Protein AF-A0A3D0P488-F1 (afdb_monomer)

Mean predicted aligned error: 9.33 Å

Secondary structure (DSSP, 8-state):
---------HHHHHHHHHHHHHHHHHH--SSGGG--GGGPPPPP--

Sequence (46 aa):
MSEAAQQRLVSLDVFRGMTIAGMVLVNNPGTWSAIYGPLKHAEWHG

Structure (mmCIF, N/CA/C/O backbone):
data_AF-A0A3D0P488-F1
#
_entry.id   AF-A0A3D0P488-F1
#
loop_
_atom_site.group_PDB
_atom_site.id
_atom_site.type_symbol
_atom_site.label_atom_id
_atom_site.label_alt_id
_atom_site.label_comp_id
_atom_site.label_asym_id
_atom_site.label_entity_id
_atom_site.label_seq_id
_at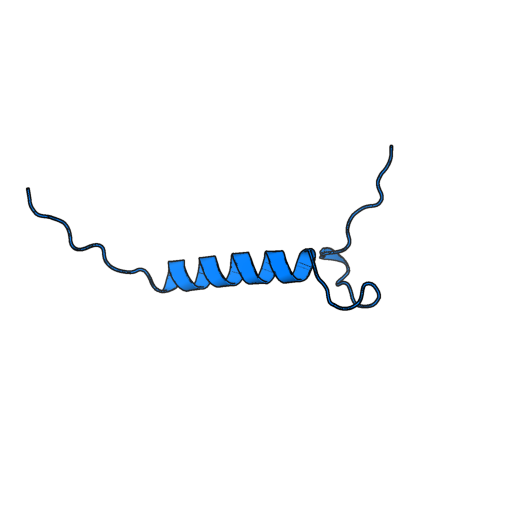om_site.pdbx_PDB_ins_code
_atom_site.Cartn_x
_atom_site.Cartn_y
_atom_site.Cartn_z
_atom_site.occupancy
_atom_site.B_iso_or_equiv
_atom_site.auth_seq_id
_atom_site.auth_comp_id
_atom_site.auth_asym_id
_atom_site.auth_atom_id
_atom_site.pdbx_PDB_model_num
ATOM 1 N N . MET A 1 1 ? -22.479 16.750 29.776 1.00 48.91 1 MET A N 1
ATOM 2 C CA . MET A 1 1 ? -22.401 16.237 28.392 1.00 48.91 1 MET A CA 1
ATOM 3 C C . MET A 1 1 ? -21.633 14.934 28.463 1.00 48.91 1 MET A C 1
ATOM 5 O O . MET A 1 1 ? -20.499 14.961 28.911 1.00 48.91 1 MET A O 1
ATOM 9 N N . SER A 1 2 ? -22.289 13.803 28.195 1.00 46.72 2 SER A N 1
ATOM 10 C CA . SER A 1 2 ? -21.642 12.487 28.259 1.00 46.72 2 SER A CA 1
ATOM 11 C C . SER A 1 2 ? -20.594 12.403 27.150 1.00 46.72 2 SER A C 1
ATOM 13 O O . SER A 1 2 ? -20.914 12.555 25.974 1.00 46.72 2 SER A O 1
ATOM 15 N N . GLU A 1 3 ? -19.341 12.239 27.554 1.00 59.81 3 GLU A N 1
ATOM 16 C CA . GLU A 1 3 ? -18.198 11.985 26.686 1.00 59.81 3 GLU A CA 1
ATOM 17 C C . GLU A 1 3 ? -18.378 10.573 26.112 1.00 59.81 3 GLU A C 1
ATOM 19 O O . GLU A 1 3 ? -18.243 9.575 26.820 1.00 59.81 3 GLU A O 1
ATOM 24 N N . ALA A 1 4 ? -18.821 10.477 24.857 1.00 63.28 4 ALA A N 1
ATOM 25 C CA . ALA A 1 4 ? -18.980 9.193 24.192 1.00 63.28 4 ALA A CA 1
ATOM 26 C C . ALA A 1 4 ? -17.594 8.552 24.061 1.00 63.28 4 ALA A C 1
ATOM 28 O O . ALA A 1 4 ? -16.742 9.064 23.336 1.00 63.28 4 ALA A O 1
ATOM 29 N N . ALA A 1 5 ? -17.360 7.447 24.770 1.00 67.31 5 ALA A N 1
ATOM 30 C CA . ALA A 1 5 ? -16.118 6.697 24.663 1.00 67.31 5 ALA A CA 1
ATOM 31 C C . ALA A 1 5 ? -15.893 6.311 23.191 1.00 67.31 5 ALA A C 1
ATOM 33 O O . ALA A 1 5 ? -16.634 5.499 22.636 1.00 67.31 5 ALA A O 1
ATOM 34 N N . GLN A 1 6 ? -14.900 6.927 22.541 1.00 74.75 6 GLN A N 1
ATOM 35 C CA . GLN A 1 6 ? -14.556 6.645 21.149 1.00 74.75 6 GLN A CA 1
ATOM 36 C C . GLN A 1 6 ? -14.165 5.174 21.016 1.00 74.75 6 GLN A C 1
ATOM 38 O O . GLN A 1 6 ? -13.068 4.764 21.399 1.00 74.75 6 GLN A O 1
ATOM 43 N N . GLN A 1 7 ? -15.071 4.367 20.465 1.00 85.69 7 GLN A N 1
ATOM 44 C CA . GLN A 1 7 ? -14.769 2.982 20.141 1.00 85.69 7 GLN A CA 1
ATOM 45 C C . GLN A 1 7 ? -13.692 2.950 19.057 1.00 85.69 7 GLN A C 1
ATOM 47 O O . GLN A 1 7 ? -13.854 3.499 17.966 1.00 85.69 7 GLN A O 1
ATOM 52 N N . ARG A 1 8 ? -12.569 2.298 19.368 1.00 88.75 8 ARG A N 1
ATOM 53 C CA . ARG A 1 8 ? -11.512 2.045 18.391 1.00 88.75 8 ARG A CA 1
ATOM 54 C C . ARG A 1 8 ? -12.022 1.080 17.330 1.00 88.75 8 ARG A C 1
ATOM 56 O O . ARG A 1 8 ? -12.433 -0.036 17.635 1.00 88.75 8 ARG A O 1
ATOM 63 N N . LEU A 1 9 ? -11.953 1.512 16.077 1.00 93.44 9 LEU A N 1
ATOM 64 C CA . LEU A 1 9 ? -12.335 0.704 14.928 1.00 93.44 9 LEU A CA 1
ATOM 65 C C . LEU A 1 9 ? -11.097 0.004 14.368 1.00 93.44 9 LEU A C 1
ATOM 67 O O . LEU A 1 9 ? -10.312 0.604 13.639 1.00 93.44 9 LEU A O 1
ATOM 71 N N . VAL A 1 10 ? -10.947 -1.283 14.681 1.00 94.94 10 VAL A N 1
ATOM 72 C CA . VAL A 1 10 ? -9.821 -2.106 14.199 1.00 94.94 10 VAL A CA 1
ATOM 73 C C . VAL A 1 10 ? -9.784 -2.165 12.668 1.00 94.94 10 VAL A C 1
ATOM 75 O O . VAL A 1 10 ? -8.714 -2.08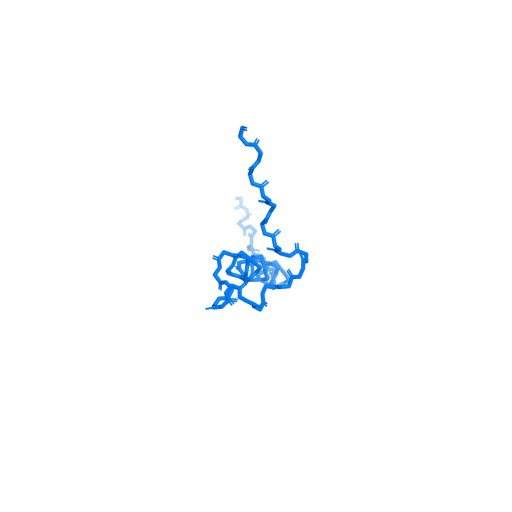7 12.073 1.00 94.94 10 VAL A O 1
ATOM 78 N N . SER A 1 11 ? -10.946 -2.223 12.011 1.00 93.75 11 SER A N 1
ATOM 79 C CA . SER A 1 11 ? -11.048 -2.184 10.545 1.00 93.75 11 SER A CA 1
ATOM 80 C C . SER A 1 11 ? -10.437 -0.915 9.945 1.00 93.75 11 SER A C 1
ATOM 82 O O . SER A 1 11 ? -9.778 -0.972 8.907 1.00 93.75 11 SER A O 1
ATOM 84 N N . LEU A 1 12 ? -10.614 0.224 10.616 1.00 95.12 12 LEU A N 1
ATOM 85 C CA . LEU A 1 12 ? -10.080 1.504 10.174 1.00 95.12 12 LEU A CA 1
ATOM 86 C C . LEU A 1 12 ? -8.561 1.576 10.365 1.00 95.12 12 LEU A C 1
ATOM 88 O O . LEU A 1 12 ? -7.862 2.130 9.518 1.00 95.12 12 LEU A O 1
ATOM 92 N N . ASP A 1 13 ? -8.046 0.981 11.438 1.00 95.25 13 ASP A N 1
ATOM 93 C CA . ASP A 1 13 ? -6.606 0.882 11.682 1.00 95.25 13 ASP A CA 1
ATOM 94 C C . ASP A 1 13 ? -5.926 -0.013 10.629 1.00 95.25 13 ASP A C 1
ATOM 96 O O . ASP A 1 13 ? -4.898 0.368 10.063 1.00 95.25 13 ASP A O 1
ATOM 100 N N . VAL A 1 14 ? -6.547 -1.142 10.268 1.00 97.06 14 VAL A N 1
ATOM 101 C CA . VAL A 1 14 ? -6.074 -2.017 9.179 1.00 97.06 14 VAL A CA 1
ATOM 102 C C . VAL A 1 14 ? -6.105 -1.291 7.832 1.00 97.06 14 VAL A C 1
ATOM 104 O O . VAL A 1 14 ? -5.120 -1.320 7.095 1.00 97.06 14 VAL A O 1
ATOM 107 N N . PHE A 1 15 ? -7.195 -0.584 7.516 1.00 97.81 15 PHE A N 1
ATOM 108 C CA . PHE A 1 15 ? -7.312 0.171 6.266 1.00 97.81 15 PHE A CA 1
ATOM 109 C C . PHE A 1 15 ? -6.243 1.266 6.131 1.00 97.81 15 PHE A C 1
ATOM 111 O O . PHE A 1 15 ? -5.624 1.417 5.072 1.00 97.81 15 PHE A O 1
ATOM 118 N N . ARG A 1 16 ? -5.960 1.991 7.219 1.00 96.25 16 ARG A N 1
ATOM 119 C CA . ARG A 1 16 ? -4.866 2.976 7.266 1.00 96.25 16 ARG A CA 1
ATOM 120 C C . ARG A 1 16 ? -3.507 2.327 7.024 1.00 96.25 16 ARG A C 1
ATOM 122 O O . ARG A 1 16 ? -2.738 2.831 6.208 1.00 96.25 16 ARG A O 1
ATOM 129 N N . GLY A 1 17 ? -3.235 1.197 7.678 1.00 97.00 17 GLY A N 1
ATOM 130 C CA . GLY A 1 17 ? -2.001 0.437 7.475 1.00 97.00 17 GLY A CA 1
ATOM 131 C C . GLY A 1 17 ? -1.814 0.005 6.018 1.00 97.00 17 GLY A C 1
ATOM 132 O O . GLY A 1 17 ? -0.752 0.233 5.443 1.00 97.00 17 GLY A O 1
ATOM 133 N N . MET A 1 18 ? -2.865 -0.534 5.390 1.00 97.31 18 MET A N 1
ATOM 134 C CA . 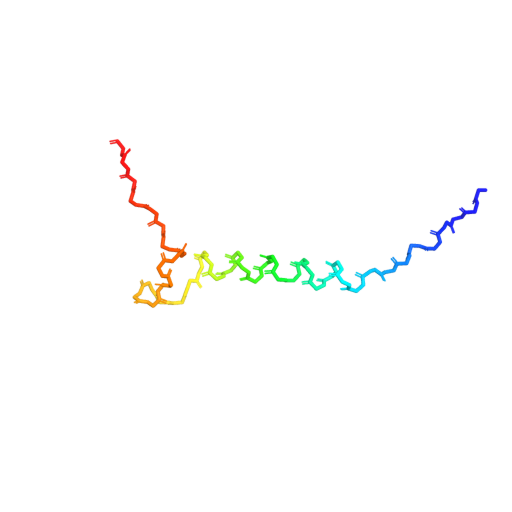MET A 1 18 ? -2.834 -0.930 3.975 1.00 97.31 18 MET A CA 1
ATOM 135 C C . MET A 1 18 ? -2.556 0.253 3.044 1.00 97.31 18 MET A C 1
ATOM 137 O O . MET A 1 18 ? -1.783 0.125 2.098 1.00 97.31 18 MET A O 1
ATOM 141 N N . THR A 1 19 ? -3.141 1.416 3.335 1.00 95.56 19 THR A N 1
ATOM 142 C CA . THR A 1 19 ? -2.925 2.633 2.541 1.00 95.56 19 THR A CA 1
ATOM 143 C C . THR A 1 19 ? -1.456 3.063 2.576 1.00 95.56 19 THR A C 1
ATOM 145 O O . THR A 1 19 ? -0.861 3.316 1.529 1.00 95.56 19 THR A O 1
ATOM 148 N N . ILE A 1 20 ? -0.841 3.081 3.764 1.00 95.38 20 ILE A N 1
ATOM 149 C CA . ILE A 1 20 ? 0.579 3.427 3.926 1.00 95.38 20 ILE A CA 1
ATOM 150 C C . ILE A 1 20 ? 1.472 2.395 3.226 1.00 95.38 20 ILE A C 1
ATOM 152 O O . ILE A 1 20 ? 2.395 2.772 2.505 1.00 95.38 20 ILE A O 1
ATOM 156 N N . ALA A 1 21 ? 1.183 1.100 3.383 1.00 92.69 21 ALA A N 1
ATOM 157 C CA . ALA A 1 21 ? 1.930 0.041 2.707 1.00 92.69 21 ALA A CA 1
ATOM 158 C C . ALA A 1 21 ? 1.886 0.197 1.175 1.00 92.69 21 ALA A C 1
ATOM 160 O O . ALA A 1 21 ? 2.916 0.069 0.514 1.00 92.69 21 ALA A O 1
ATOM 161 N N . GLY A 1 22 ? 0.721 0.548 0.618 1.00 90.56 22 GLY A N 1
ATOM 162 C CA . GLY A 1 22 ? 0.565 0.838 -0.808 1.00 90.56 22 GLY A CA 1
ATOM 163 C C . GLY A 1 22 ? 1.397 2.037 -1.270 1.00 90.56 22 GLY A C 1
ATOM 164 O O . GLY A 1 22 ? 2.065 1.960 -2.299 1.00 90.56 22 GLY A O 1
ATOM 165 N N . MET A 1 23 ? 1.430 3.121 -0.488 1.00 90.19 23 MET A N 1
ATOM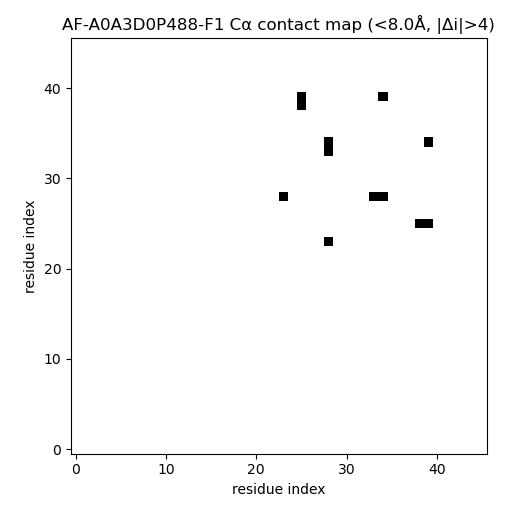 166 C CA . MET A 1 23 ? 2.280 4.280 -0.790 1.00 90.19 23 MET A CA 1
ATOM 167 C C . MET A 1 23 ? 3.765 3.900 -0.817 1.00 90.19 23 MET A C 1
ATOM 169 O O . MET A 1 23 ? 4.471 4.292 -1.744 1.00 90.19 23 MET A O 1
ATOM 173 N N . VAL A 1 24 ? 4.244 3.118 0.156 1.00 87.44 24 VAL A N 1
ATOM 174 C CA . VAL A 1 24 ? 5.643 2.654 0.190 1.00 87.44 24 VAL A CA 1
ATOM 175 C C . VAL A 1 24 ? 5.961 1.782 -1.025 1.00 87.44 24 VAL A C 1
ATOM 177 O O . VAL A 1 24 ? 6.996 1.981 -1.655 1.00 87.44 24 VAL A O 1
ATOM 180 N N . LEU A 1 25 ? 5.055 0.871 -1.388 1.00 85.25 25 LEU A N 1
ATOM 181 C CA . LEU A 1 25 ? 5.221 -0.021 -2.535 1.00 85.25 25 LEU A CA 1
ATOM 182 C C . LEU A 1 25 ? 5.383 0.744 -3.858 1.00 85.25 25 LEU A C 1
ATOM 1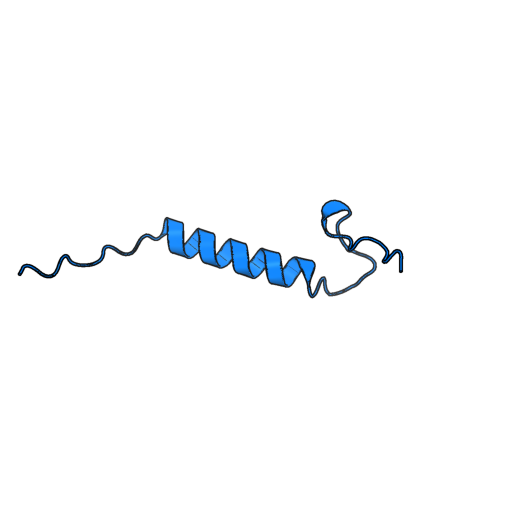84 O O . LEU A 1 25 ? 6.223 0.374 -4.675 1.00 85.25 25 LEU A O 1
ATOM 188 N N . VAL A 1 26 ? 4.601 1.807 -4.066 1.00 80.88 26 VAL A N 1
ATOM 189 C CA . VAL A 1 26 ? 4.668 2.625 -5.290 1.00 80.88 26 VAL A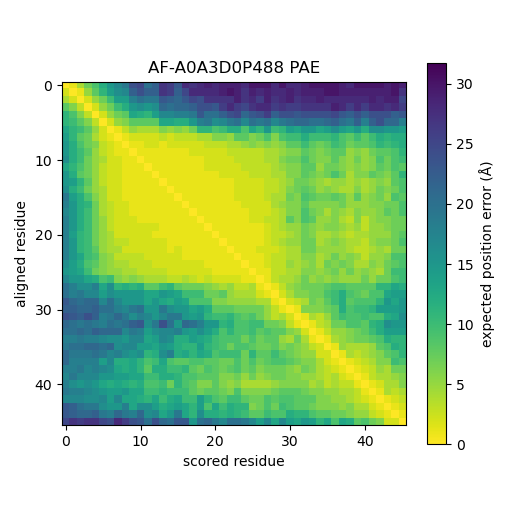 CA 1
ATOM 190 C C . VAL A 1 26 ? 5.902 3.526 -5.306 1.00 80.88 26 VAL A C 1
ATOM 192 O O . VAL A 1 26 ? 6.552 3.650 -6.340 1.00 80.88 26 VAL A O 1
ATOM 195 N N . ASN A 1 27 ? 6.237 4.151 -4.174 1.00 81.69 27 ASN A N 1
ATOM 196 C CA . ASN A 1 27 ? 7.320 5.137 -4.116 1.00 81.69 27 ASN A CA 1
ATOM 197 C C . ASN A 1 27 ? 8.713 4.505 -4.023 1.00 81.69 27 ASN A C 1
ATOM 199 O O . ASN A 1 27 ? 9.681 5.095 -4.495 1.00 81.69 27 ASN A O 1
ATOM 203 N N . ASN A 1 28 ? 8.837 3.331 -3.401 1.00 76.69 28 ASN A N 1
ATOM 204 C CA . ASN A 1 28 ? 10.125 2.685 -3.189 1.00 76.69 28 ASN A CA 1
ATOM 205 C C . ASN A 1 28 ? 10.045 1.175 -3.468 1.00 76.69 28 ASN A C 1
ATOM 207 O O . ASN A 1 28 ? 10.104 0.368 -2.537 1.00 76.69 28 ASN A O 1
ATOM 211 N N . PRO A 1 29 ? 9.957 0.766 -4.747 1.00 70.00 29 PRO A N 1
ATOM 212 C CA . PRO A 1 29 ? 9.791 -0.638 -5.134 1.00 70.00 29 PRO A CA 1
ATOM 213 C C . PRO A 1 29 ? 11.024 -1.520 -4.849 1.00 70.00 29 PRO A C 1
ATOM 215 O O . PRO A 1 29 ? 11.032 -2.698 -5.197 1.00 70.00 29 PRO A O 1
ATOM 218 N N . GLY A 1 30 ? 12.092 -0.976 -4.250 1.00 70.50 30 GLY A N 1
ATOM 219 C CA . GLY A 1 30 ? 13.346 -1.670 -3.936 1.00 70.50 30 GLY A CA 1
ATOM 220 C C . GLY A 1 30 ? 14.232 -1.905 -5.162 1.00 70.50 30 GLY A C 1
ATOM 221 O O . GLY A 1 30 ? 15.425 -1.614 -5.135 1.00 70.50 30 GLY A O 1
ATOM 222 N N . THR A 1 31 ? 13.663 -2.370 -6.273 1.00 65.75 31 THR A N 1
ATOM 223 C CA . THR A 1 31 ? 14.360 -2.482 -7.559 1.00 65.75 31 THR A CA 1
ATOM 224 C C . THR A 1 31 ? 13.426 -2.077 -8.693 1.00 65.75 31 THR A C 1
ATOM 226 O O . THR A 1 31 ? 12.384 -2.689 -8.911 1.00 65.75 31 THR A O 1
ATOM 229 N N . TRP A 1 32 ? 13.818 -1.058 -9.460 1.00 67.00 32 TRP A N 1
ATOM 230 C CA . TRP A 1 32 ? 13.010 -0.499 -10.551 1.00 67.00 32 TRP A CA 1
ATOM 231 C C . TRP A 1 32 ? 12.757 -1.481 -11.713 1.00 67.00 32 TRP A C 1
ATOM 233 O O . TRP A 1 32 ? 11.889 -1.237 -12.546 1.00 67.00 32 TRP A O 1
ATOM 243 N N . SER A 1 33 ? 13.471 -2.614 -11.751 1.00 66.19 33 SER A N 1
ATOM 244 C CA . SER A 1 33 ? 13.263 -3.710 -12.708 1.00 66.19 33 SER A CA 1
ATOM 245 C C . SER A 1 33 ? 12.127 -4.672 -12.335 1.00 66.19 33 SER A C 1
ATOM 247 O O . SER A 1 33 ? 11.691 -5.434 -13.193 1.00 66.19 33 SER A O 1
ATOM 249 N N . ALA A 1 34 ? 11.632 -4.640 -11.092 1.00 66.56 34 ALA A N 1
ATOM 250 C CA . ALA A 1 34 ? 10.579 -5.527 -10.583 1.00 66.56 34 ALA A CA 1
ATOM 251 C C . ALA A 1 34 ? 9.275 -4.776 -10.250 1.00 66.56 34 ALA A C 1
ATOM 253 O O . ALA A 1 34 ? 8.452 -5.247 -9.464 1.00 66.56 34 ALA A O 1
ATOM 254 N N . ILE A 1 35 ? 9.079 -3.591 -10.836 1.00 70.38 35 ILE A N 1
ATOM 255 C CA . ILE A 1 35 ? 7.855 -2.810 -10.650 1.00 70.38 35 ILE A CA 1
ATOM 256 C C . ILE A 1 35 ? 6.691 -3.541 -11.317 1.00 70.38 35 ILE A C 1
ATOM 258 O O . ILE A 1 35 ? 6.720 -3.824 -12.515 1.00 70.38 35 ILE A O 1
ATOM 262 N N . TYR A 1 36 ? 5.643 -3.814 -10.540 1.00 68.56 36 TYR A N 1
ATOM 263 C CA . TYR A 1 36 ? 4.392 -4.343 -11.071 1.00 68.56 36 TYR A CA 1
ATOM 264 C C . TYR A 1 36 ? 3.819 -3.376 -12.108 1.00 68.56 36 TYR A C 1
ATOM 266 O O .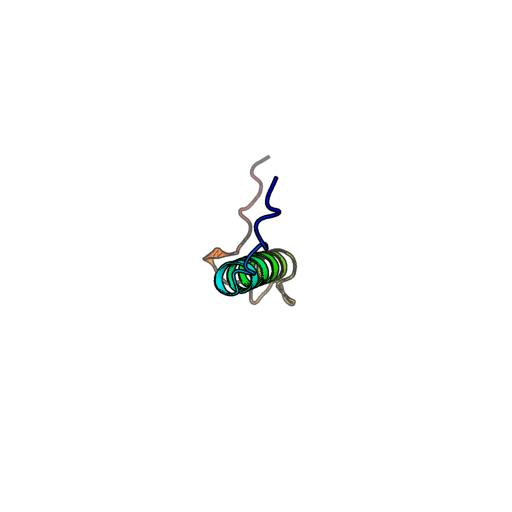 TYR A 1 36 ? 3.701 -2.186 -11.833 1.00 68.56 36 TYR A O 1
ATOM 274 N N . GLY A 1 37 ? 3.429 -3.890 -13.279 1.00 74.38 37 GLY A N 1
ATOM 275 C CA . GLY A 1 37 ? 2.928 -3.085 -14.403 1.00 74.38 37 GLY A CA 1
ATOM 276 C C . GLY A 1 37 ? 1.915 -1.990 -14.019 1.00 74.38 37 GLY A C 1
ATOM 277 O O . GLY A 1 37 ? 2.108 -0.852 -14.439 1.00 74.38 37 GLY A O 1
ATOM 278 N N . PRO A 1 38 ? 0.904 -2.267 -13.168 1.00 76.06 38 PRO A N 1
ATOM 279 C CA . PRO A 1 38 ? -0.051 -1.254 -12.703 1.00 76.06 38 PRO A CA 1
ATOM 280 C C . PRO A 1 38 ? 0.533 -0.121 -11.842 1.00 76.06 38 PRO A C 1
ATOM 282 O O . PRO A 1 38 ? -0.114 0.906 -11.679 1.00 76.06 38 PRO A O 1
ATOM 285 N N . LEU A 1 39 ? 1.721 -0.303 -11.264 1.00 72.50 39 LEU A N 1
ATOM 286 C CA . LEU A 1 39 ? 2.399 0.674 -10.401 1.00 72.50 39 LEU A CA 1
ATOM 287 C C . LEU A 1 39 ? 3.509 1.430 -11.142 1.00 72.50 39 LEU A C 1
ATOM 289 O O . LEU A 1 39 ? 4.249 2.211 -10.539 1.00 72.50 39 LEU A O 1
ATOM 293 N N . LYS A 1 40 ? 3.671 1.176 -12.445 1.00 78.44 40 LYS A N 1
ATOM 294 C CA . LYS A 1 40 ? 4.682 1.848 -13.250 1.00 78.44 40 LYS A CA 1
ATOM 295 C C . LYS A 1 40 ? 4.271 3.304 -13.444 1.00 78.44 40 LYS A C 1
ATOM 297 O O . LYS A 1 40 ? 3.175 3.593 -13.912 1.00 78.44 40 LYS A O 1
ATOM 302 N N . HIS A 1 41 ? 5.169 4.214 -13.084 1.00 79.12 41 HIS A N 1
ATOM 303 C CA . HIS A 1 41 ? 4.971 5.631 -13.344 1.00 79.12 41 HIS A CA 1
ATOM 304 C C . HIS A 1 41 ? 4.902 5.845 -14.860 1.00 79.12 41 HIS A C 1
ATOM 306 O O . HIS A 1 41 ? 5.708 5.281 -15.605 1.00 79.12 41 HIS A O 1
ATOM 312 N N . ALA A 1 42 ? 3.912 6.612 -15.313 1.00 80.69 42 ALA A N 1
ATOM 313 C CA . ALA A 1 42 ? 3.791 6.977 -16.717 1.00 80.69 42 ALA A CA 1
ATOM 314 C C . ALA A 1 42 ? 4.990 7.837 -17.145 1.00 80.69 42 ALA A C 1
ATOM 316 O O . ALA A 1 42 ? 5.551 8.578 -16.334 1.00 80.69 42 ALA A O 1
ATOM 317 N N . GLU A 1 43 ? 5.379 7.741 -18.417 1.00 80.69 43 GLU A N 1
ATOM 318 C CA . GLU A 1 43 ? 6.374 8.657 -18.972 1.00 80.69 43 GLU A CA 1
ATOM 319 C C . GLU A 1 43 ? 5.837 10.089 -18.949 1.00 80.69 43 GLU A C 1
ATOM 321 O O . GLU A 1 43 ? 4.664 10.349 -19.220 1.00 80.69 43 GLU A O 1
ATOM 326 N N . TRP A 1 44 ? 6.711 11.029 -18.603 1.00 81.00 44 TRP A N 1
ATOM 327 C CA . TRP A 1 44 ? 6.386 12.445 -18.642 1.00 81.00 44 TRP A CA 1
ATOM 328 C C . TRP A 1 44 ? 6.422 12.940 -20.094 1.00 81.00 44 TRP A C 1
ATOM 330 O 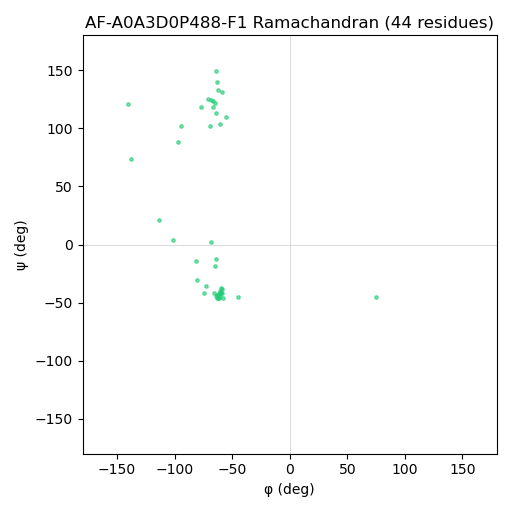O . TRP A 1 44 ? 7.473 12.914 -20.733 1.00 81.00 44 TRP A O 1
ATOM 340 N N . HIS A 1 45 ? 5.290 13.426 -20.603 1.00 67.50 45 HIS A N 1
ATOM 341 C CA . HIS A 1 45 ? 5.212 14.149 -21.874 1.00 67.50 45 HIS A CA 1
ATOM 342 C C . HIS A 1 45 ? 5.226 15.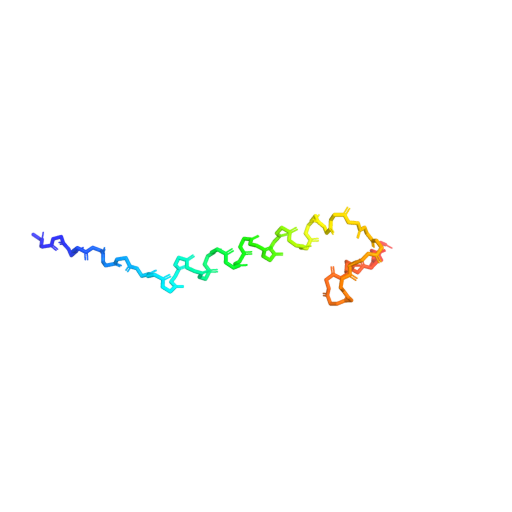653 -21.578 1.00 67.50 45 HIS A C 1
ATOM 344 O O . HIS A 1 45 ? 4.179 16.247 -21.325 1.00 67.50 45 HIS A O 1
ATOM 350 N N . GLY A 1 46 ? 6.431 16.222 -21.507 1.00 72.38 46 GLY A N 1
ATOM 351 C CA . GLY A 1 46 ? 6.658 17.659 -21.317 1.00 72.38 46 GLY A CA 1
ATOM 352 C C . GLY A 1 46 ? 6.506 18.459 -22.594 1.00 72.38 46 GLY A C 1
ATOM 353 O O . GLY A 1 46 ? 6.743 17.876 -23.674 1.00 72.38 46 GLY A O 1
#

Radius of gyration: 18.18 Å; Cα contacts (8 Å, |Δi|>4): 6; chains: 1; bounding box: 37×23×50 Å

Solvent-accessible surface area (backbone atoms only — not comparable to full-atom values): 3167 Å² total; per-residue (Å²): 132,87,78,75,79,78,76,82,55,66,70,58,54,51,52,53,51,53,52,53,52,51,52,46,51,60,74,57,60,88,41,90,89,72,55,53,76,93,62,53,78,76,84,85,86,127

Foldseek 3Di:
DDDPDPDDDVVVVVVVVVVVVVVCCLPCVVDPVPRDPVSDDDDDDD

pLDDT: mean 79.94, std 13.19, range [46.72, 97.81]